Protein AF-R7G786-F1 (afdb_monomer_lite)

Foldseek 3Di:
DVVVVCVVCVQFWPDWDWDDDPPDIDIDTDTDDDPPPPPQDLDFFFFQAWFAWQDKFWPDFAAPDDHRDTDHGGDGGTHQWDQPPVRDTDGHRTDTWIKGWDKDKFKDKDFADPDPPVVVVVVRVVVSVCVVCVPADVPKDFPDKDWPDWDDDPRMTMTMIMTTITHTRGDDD

Structure (mmCIF, N/CA/C/O backbone):
data_AF-R7G786-F1
#
_entry.id   AF-R7G786-F1
#
loop_
_atom_site.group_PDB
_atom_site.id
_atom_site.type_symbol
_atom_site.label_atom_id
_atom_site.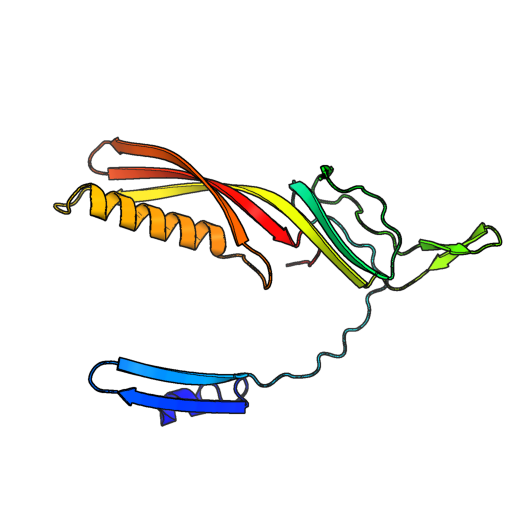label_alt_id
_atom_site.label_comp_id
_atom_site.label_asym_id
_atom_site.label_entity_id
_atom_site.label_seq_id
_atom_site.pdbx_PDB_ins_code
_atom_site.Cartn_x
_atom_site.Cartn_y
_atom_site.Cartn_z
_atom_site.occupancy
_atom_site.B_iso_or_equiv
_atom_site.auth_seq_id
_atom_site.auth_comp_id
_atom_site.auth_asym_id
_atom_site.auth_atom_id
_atom_site.pdbx_PDB_model_num
ATOM 1 N N . MET A 1 1 ? 33.113 -16.091 9.478 1.00 58.53 1 MET A N 1
ATOM 2 C CA . MET A 1 1 ? 31.815 -15.448 9.155 1.00 58.53 1 MET A CA 1
ATOM 3 C C . MET A 1 1 ? 30.811 -15.564 10.310 1.00 58.53 1 MET A C 1
ATOM 5 O O . MET A 1 1 ? 30.449 -14.534 10.864 1.00 58.53 1 MET A O 1
ATOM 9 N N . LYS A 1 2 ? 30.463 -16.783 10.762 1.00 54.78 2 LYS A N 1
ATOM 10 C CA . LYS A 1 2 ? 29.538 -17.064 11.888 1.00 54.78 2 LYS A CA 1
ATOM 11 C C . LYS A 1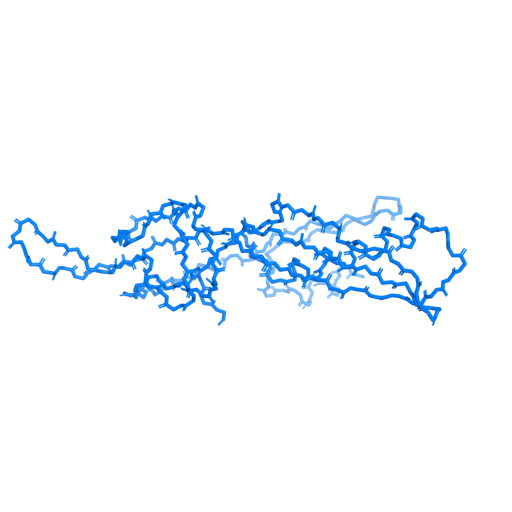 2 ? 29.835 -16.286 13.186 1.00 54.78 2 LYS A C 1
ATOM 13 O O . LYS A 1 2 ? 28.950 -15.631 13.722 1.00 54.78 2 LYS A O 1
ATOM 18 N N . ALA A 1 3 ? 31.092 -16.272 13.641 1.00 60.75 3 ALA A N 1
ATOM 19 C CA . ALA A 1 3 ? 31.486 -15.568 14.871 1.00 60.75 3 ALA A CA 1
ATOM 20 C C . ALA A 1 3 ? 31.333 -14.034 14.789 1.00 60.75 3 ALA A C 1
ATOM 22 O O . ALA A 1 3 ? 30.967 -13.396 15.772 1.00 60.75 3 ALA A O 1
ATOM 23 N N . LYS A 1 4 ? 31.558 -13.440 13.605 1.00 69.00 4 LYS A N 1
ATOM 24 C CA . LYS A 1 4 ? 31.375 -11.994 13.382 1.00 69.00 4 LYS A CA 1
ATOM 25 C C . LYS A 1 4 ? 29.894 -11.608 13.357 1.00 69.00 4 LYS A C 1
ATOM 27 O O . LYS A 1 4 ? 29.551 -10.569 13.901 1.00 69.00 4 LYS A O 1
ATOM 32 N N . LEU A 1 5 ? 29.033 -12.441 12.764 1.00 61.25 5 LEU A N 1
ATOM 33 C CA . LEU A 1 5 ? 27.576 -12.240 12.746 1.00 61.25 5 LEU A CA 1
ATOM 34 C C . LEU A 1 5 ? 26.972 -12.341 14.150 1.00 61.25 5 LEU A C 1
ATOM 36 O O . LEU A 1 5 ? 26.218 -11.458 14.543 1.00 61.25 5 LEU A O 1
ATOM 40 N N . LYS A 1 6 ? 27.373 -13.354 14.931 1.00 60.88 6 LYS A N 1
ATOM 41 C CA . LYS A 1 6 ? 26.875 -13.557 16.299 1.00 60.88 6 LYS A CA 1
ATOM 42 C C . LYS A 1 6 ? 27.208 -12.378 17.220 1.00 60.88 6 LYS A C 1
ATOM 44 O O . LYS A 1 6 ? 26.326 -11.909 17.919 1.00 60.88 6 LYS A O 1
ATOM 49 N N . LYS A 1 7 ? 28.438 -11.848 17.153 1.00 65.62 7 LYS A N 1
ATOM 50 C CA . LYS A 1 7 ? 28.868 -10.690 17.961 1.00 65.62 7 LYS A CA 1
ATOM 51 C C . LYS A 1 7 ? 28.184 -9.375 17.554 1.00 65.62 7 LYS A C 1
ATOM 53 O O . LYS A 1 7 ? 28.063 -8.469 18.363 1.00 65.62 7 LYS A O 1
ATOM 58 N N . ARG A 1 8 ? 27.752 -9.248 16.292 1.00 70.06 8 ARG A N 1
ATOM 59 C CA . ARG A 1 8 ? 27.076 -8.038 15.780 1.00 70.06 8 ARG A CA 1
ATOM 60 C C . ARG A 1 8 ? 25.578 -7.999 16.084 1.00 70.06 8 ARG A C 1
ATOM 62 O O . ARG A 1 8 ? 25.019 -6.915 16.104 1.00 70.06 8 ARG A O 1
ATOM 69 N N . LEU A 1 9 ? 24.952 -9.162 16.265 1.00 63.66 9 LEU A N 1
ATOM 70 C CA . LEU A 1 9 ? 23.500 -9.331 16.424 1.00 63.66 9 LEU A CA 1
ATOM 71 C C . LEU A 1 9 ? 23.132 -9.930 17.793 1.00 63.66 9 LEU A C 1
ATOM 73 O O . LEU A 1 9 ? 22.024 -10.417 17.993 1.00 63.66 9 LEU A O 1
ATOM 77 N N . GLU A 1 10 ? 24.073 -9.909 18.738 1.00 63.34 10 GLU A N 1
ATOM 78 C CA . GLU A 1 10 ? 23.962 -10.539 20.058 1.00 63.34 10 GLU A CA 1
ATOM 79 C C . GLU A 1 10 ? 22.775 -10.006 20.878 1.00 63.34 10 GLU A C 1
ATOM 81 O O . GLU A 1 10 ? 22.172 -10.742 21.662 1.00 63.34 10 GLU A O 1
ATOM 86 N N . ASN A 1 11 ? 22.395 -8.747 20.654 1.00 62.97 11 ASN A N 1
ATOM 87 C CA . ASN A 1 11 ? 21.286 -8.097 21.349 1.00 62.97 11 ASN A CA 1
ATOM 88 C C . ASN A 1 11 ? 19.912 -8.361 20.712 1.00 62.97 11 ASN A C 1
ATOM 90 O O . ASN A 1 11 ? 18.914 -8.292 21.422 1.00 62.97 11 ASN A O 1
ATOM 94 N N . ASP A 1 12 ? 19.859 -8.751 19.436 1.00 64.62 12 ASP A N 1
ATOM 95 C CA . ASP A 1 12 ? 18.605 -8.849 18.670 1.00 64.62 12 ASP A CA 1
ATOM 96 C C . ASP A 1 12 ? 18.181 -10.298 18.391 1.00 64.62 12 ASP A C 1
ATOM 98 O O . ASP A 1 12 ? 17.025 -10.571 18.067 1.00 64.62 12 ASP A O 1
ATOM 102 N N . ILE A 1 13 ? 19.111 -11.251 18.507 1.00 67.38 13 ILE A N 1
ATOM 103 C CA . ILE A 1 13 ? 18.906 -12.641 18.093 1.00 67.38 13 ILE A CA 1
ATOM 104 C C . ILE A 1 13 ? 19.183 -13.588 19.263 1.00 67.38 13 ILE A C 1
ATOM 106 O O . ILE A 1 13 ? 20.246 -13.554 19.883 1.00 67.38 13 ILE A O 1
ATOM 110 N N . ALA A 1 14 ? 18.208 -14.441 19.579 1.00 70.38 14 ALA A N 1
ATOM 111 C CA . ALA A 1 14 ? 18.289 -15.422 20.659 1.00 70.38 14 ALA A CA 1
ATOM 112 C C . ALA A 1 14 ? 19.081 -16.652 20.212 1.00 70.38 14 ALA A C 1
ATOM 114 O O . ALA A 1 14 ? 19.870 -17.218 20.968 1.00 70.38 14 ALA A O 1
ATOM 115 N N . TRP A 1 15 ? 18.891 -17.039 18.953 1.00 74.38 15 TRP A N 1
ATOM 116 C CA . TRP A 1 15 ? 19.500 -18.217 18.364 1.00 74.38 15 TRP A CA 1
ATOM 117 C C . TRP A 1 15 ? 19.806 -17.964 16.889 1.00 74.38 15 TRP A C 1
ATOM 119 O O . TRP A 1 15 ? 18.990 -17.388 16.176 1.00 74.38 15 TRP A O 1
ATOM 129 N N . LEU A 1 16 ? 20.998 -18.358 16.441 1.00 79.25 16 LEU A N 1
ATOM 130 C CA . LEU A 1 16 ? 21.436 -18.212 15.055 1.00 79.25 16 LEU A CA 1
ATOM 131 C C . LEU A 1 16 ? 22.244 -19.435 14.648 1.00 79.25 16 LEU A C 1
ATOM 133 O O . LEU A 1 16 ? 23.304 -19.717 15.220 1.00 79.25 16 LEU A O 1
ATOM 137 N N . GLU A 1 17 ? 21.781 -20.103 13.605 1.00 77.06 17 GLU A N 1
ATOM 138 C CA . GLU A 1 17 ? 22.483 -21.180 12.938 1.00 77.06 17 GLU A CA 1
ATOM 139 C C . GLU A 1 17 ? 22.808 -20.777 11.503 1.00 77.06 17 GLU A C 1
ATOM 141 O O . GLU A 1 17 ? 22.010 -20.173 10.793 1.00 77.06 17 GLU A O 1
ATOM 146 N N . ALA A 1 18 ? 24.041 -21.064 11.100 1.00 79.62 18 ALA A N 1
ATOM 147 C CA . ALA A 1 18 ? 24.513 -20.823 9.751 1.00 79.62 18 ALA A CA 1
ATOM 148 C C . ALA A 1 18 ? 25.389 -22.003 9.345 1.00 79.62 18 ALA A C 1
ATOM 150 O O . ALA A 1 18 ? 26.378 -22.294 10.033 1.00 79.62 18 ALA A O 1
ATOM 151 N N . TYR A 1 19 ? 25.020 -22.658 8.249 1.00 80.19 19 TYR A N 1
ATOM 152 C CA . TYR A 1 19 ? 25.770 -23.754 7.646 1.00 80.19 19 TYR A CA 1
ATOM 153 C C . TYR A 1 19 ? 25.791 -23.613 6.122 1.00 80.19 19 TYR A C 1
ATOM 155 O O . TYR A 1 19 ? 25.041 -22.831 5.532 1.00 80.19 19 TYR A O 1
ATOM 163 N N . GLN A 1 20 ? 26.721 -24.327 5.497 1.00 78.75 20 GLN A N 1
ATOM 164 C CA . GLN A 1 20 ? 26.935 -24.302 4.058 1.00 78.75 20 GLN A CA 1
ATOM 165 C C . GLN A 1 20 ? 26.582 -25.671 3.478 1.00 78.75 20 GLN A C 1
ATOM 167 O O . GLN A 1 20 ? 27.174 -26.675 3.863 1.00 78.75 20 GLN A O 1
ATOM 172 N N . GLU A 1 21 ? 25.641 -25.695 2.542 1.00 80.62 21 GLU A N 1
ATOM 173 C CA . GLU A 1 21 ? 25.320 -26.852 1.706 1.00 80.62 21 GLU A CA 1
ATOM 174 C C . GLU A 1 21 ? 25.848 -26.585 0.294 1.00 80.62 21 GLU A C 1
ATOM 176 O O . GLU A 1 21 ? 25.237 -25.859 -0.493 1.00 80.62 21 GLU A O 1
ATOM 181 N N . GLY A 1 22 ? 27.026 -27.129 -0.024 1.00 81.94 22 GLY A N 1
ATOM 182 C CA . GLY A 1 22 ? 27.681 -26.898 -1.315 1.00 81.94 22 GLY A CA 1
ATOM 183 C C . GLY A 1 22 ? 28.006 -25.416 -1.538 1.00 81.94 22 GLY A C 1
ATOM 184 O O . GLY A 1 22 ? 28.823 -24.842 -0.820 1.00 81.94 22 GLY A O 1
ATOM 185 N N . SER A 1 23 ? 27.370 -24.785 -2.529 1.00 79.19 23 SER A N 1
ATOM 186 C CA . SER A 1 23 ? 27.478 -23.342 -2.812 1.00 79.19 23 SER A CA 1
ATOM 187 C C . SER A 1 23 ? 26.406 -22.485 -2.119 1.00 79.19 23 SER A C 1
ATOM 189 O O . SER A 1 23 ? 26.437 -21.259 -2.236 1.00 79.19 23 SER A O 1
ATOM 191 N N . ARG A 1 24 ? 25.465 -23.095 -1.385 1.00 63.47 24 ARG A N 1
ATOM 192 C CA . ARG A 1 24 ? 24.377 -22.406 -0.680 1.00 63.47 24 ARG A CA 1
ATOM 193 C C . ARG A 1 24 ? 24.743 -22.161 0.782 1.00 63.47 24 ARG A C 1
ATOM 195 O O . ARG A 1 24 ? 25.098 -23.091 1.499 1.00 63.47 24 ARG A O 1
ATOM 202 N N . TYR A 1 25 ? 24.568 -20.928 1.250 1.00 79.81 25 TYR A N 1
ATOM 203 C CA . TYR A 1 25 ? 24.554 -20.620 2.681 1.00 79.81 25 TYR A CA 1
ATOM 204 C C . TYR A 1 25 ? 23.116 -20.598 3.192 1.00 79.81 25 TYR A C 1
ATOM 206 O O . TYR A 1 25 ? 22.286 -19.855 2.669 1.00 79.81 25 TYR A O 1
ATOM 214 N N . VAL A 1 26 ? 22.835 -21.397 4.219 1.00 72.81 26 VAL A N 1
ATOM 215 C CA . VAL A 1 26 ? 21.546 -21.412 4.916 1.00 72.81 26 VAL A CA 1
ATOM 216 C C . VAL A 1 26 ? 21.736 -20.742 6.268 1.00 72.81 26 VAL A C 1
ATOM 218 O O . VAL A 1 26 ? 22.625 -21.124 7.030 1.00 72.81 26 VAL A O 1
ATOM 221 N N . ILE A 1 27 ? 20.928 -19.717 6.543 1.00 81.06 27 ILE A N 1
ATOM 222 C CA . ILE A 1 27 ? 20.934 -18.986 7.811 1.00 81.06 27 ILE A CA 1
ATOM 223 C C . ILE A 1 27 ? 19.533 -19.072 8.406 1.00 81.06 27 ILE A C 1
ATOM 225 O O . ILE A 1 27 ? 18.569 -18.606 7.801 1.00 81.06 27 ILE A O 1
ATOM 229 N N . THR A 1 28 ? 19.436 -19.645 9.598 1.00 79.38 28 THR A N 1
ATOM 230 C CA . THR A 1 28 ? 18.201 -19.750 10.377 1.00 79.38 28 THR A CA 1
ATOM 231 C C . THR A 1 28 ? 18.412 -18.993 11.679 1.00 79.38 28 THR A C 1
ATOM 233 O O . THR A 1 28 ? 19.450 -19.144 12.323 1.00 79.38 28 THR A O 1
ATOM 236 N N . TYR A 1 29 ? 17.468 -18.142 12.068 1.00 77.25 29 TYR A N 1
ATOM 237 C CA . TYR A 1 29 ? 17.587 -17.375 13.303 1.00 77.25 29 TYR A CA 1
ATOM 238 C C . TYR A 1 29 ? 16.239 -17.195 13.995 1.00 77.25 29 TYR A C 1
ATOM 240 O O . TYR A 1 29 ? 15.200 -17.144 13.342 1.00 77.25 29 TYR A O 1
ATOM 248 N N . THR A 1 30 ? 16.293 -17.055 15.317 1.00 75.19 30 THR A N 1
ATOM 249 C CA . THR A 1 30 ? 15.150 -16.723 16.171 1.00 75.19 30 THR A CA 1
ATOM 250 C C . THR A 1 30 ? 15.412 -15.362 16.813 1.00 75.19 30 THR A C 1
ATOM 252 O O . THR A 1 30 ? 16.402 -15.231 17.546 1.00 75.19 30 THR A O 1
ATOM 255 N N . PRO A 1 31 ? 14.592 -14.333 16.547 1.00 73.00 31 PRO A N 1
ATOM 256 C CA . PRO A 1 31 ? 14.752 -13.023 17.174 1.00 73.00 31 PRO A CA 1
ATOM 257 C C . PRO A 1 31 ? 14.487 -13.096 18.687 1.00 73.00 31 PRO A C 1
ATOM 259 O O . PRO A 1 31 ? 13.724 -13.942 19.152 1.00 73.00 31 PRO A O 1
ATOM 262 N N . LYS A 1 32 ? 15.115 -12.213 19.473 1.00 72.12 32 LYS A N 1
ATOM 263 C CA . LYS A 1 32 ? 14.730 -12.001 20.877 1.00 72.12 32 LYS A CA 1
ATOM 264 C C . LYS A 1 32 ? 13.445 -11.179 20.902 1.00 72.12 32 LYS A C 1
ATOM 266 O O . LYS A 1 32 ? 13.461 -9.994 20.576 1.00 72.12 32 LYS A O 1
ATOM 271 N N . GLU A 1 33 ? 12.336 -11.789 21.300 1.00 56.09 33 GLU A N 1
ATOM 272 C CA . GLU A 1 33 ? 11.115 -11.045 21.598 1.00 56.09 33 GLU A CA 1
ATOM 273 C C . GLU A 1 33 ? 11.233 -10.433 22.993 1.00 56.09 33 GLU A C 1
ATOM 275 O O . GLU A 1 33 ? 11.090 -11.101 24.014 1.00 56.09 33 GLU A O 1
ATOM 280 N N . PHE A 1 34 ? 11.517 -9.135 23.047 1.00 54.16 34 PHE A N 1
ATOM 281 C CA . PHE A 1 34 ? 11.242 -8.364 24.249 1.00 54.16 34 PHE A CA 1
ATOM 282 C C . PHE A 1 34 ? 9.739 -8.114 24.278 1.00 54.16 34 PHE A C 1
ATOM 284 O O . PHE A 1 34 ? 9.208 -7.473 23.368 1.00 54.16 34 PHE A O 1
ATOM 291 N N . ALA A 1 35 ? 9.059 -8.611 25.313 1.00 40.81 35 ALA A N 1
ATOM 292 C CA . ALA A 1 35 ? 7.685 -8.230 25.592 1.00 40.81 35 ALA A CA 1
ATOM 293 C C . ALA A 1 35 ? 7.652 -6.709 25.783 1.00 40.81 35 ALA A C 1
ATOM 295 O O . ALA A 1 35 ? 8.008 -6.182 26.838 1.00 40.81 35 ALA A O 1
ATOM 296 N N . LYS A 1 36 ? 7.286 -5.978 24.728 1.00 45.94 36 LYS A N 1
ATOM 297 C CA . LYS A 1 36 ? 6.969 -4.564 24.855 1.00 45.94 36 LYS A CA 1
ATOM 298 C C . LYS A 1 36 ? 5.684 -4.522 25.660 1.00 45.94 36 LYS A C 1
ATOM 300 O O . LYS A 1 36 ? 4.634 -4.895 25.146 1.00 45.94 36 LYS A O 1
ATOM 305 N N . LEU A 1 37 ? 5.777 -4.087 26.914 1.00 41.22 37 LEU A N 1
ATOM 306 C CA . LEU A 1 37 ? 4.620 -3.583 27.639 1.00 41.22 37 LEU A CA 1
ATOM 307 C C . LEU A 1 37 ? 4.063 -2.445 26.779 1.00 41.22 37 LEU A C 1
ATOM 309 O O . LEU A 1 37 ? 4.630 -1.352 26.741 1.00 41.22 37 LEU A O 1
ATOM 313 N N . GLN A 1 38 ? 3.032 -2.737 25.985 1.00 43.78 38 GLN A N 1
ATOM 314 C CA . GLN A 1 38 ? 2.303 -1.698 25.281 1.00 43.78 38 GLN A CA 1
ATOM 315 C C . GLN A 1 38 ? 1.629 -0.871 26.363 1.00 43.78 38 GLN A C 1
ATOM 317 O O . GLN A 1 38 ? 0.707 -1.325 27.033 1.00 43.78 38 GLN A O 1
ATOM 322 N N . VAL A 1 39 ? 2.130 0.344 26.564 1.00 42.47 39 VAL A N 1
ATOM 323 C CA . VAL A 1 39 ? 1.340 1.382 27.212 1.00 42.47 39 VAL A CA 1
ATOM 324 C C . VAL A 1 39 ? 0.167 1.604 26.267 1.00 42.47 39 VAL A C 1
ATOM 326 O O . VAL A 1 39 ? 0.355 2.182 25.195 1.00 42.47 39 VAL A O 1
ATOM 329 N N . LEU A 1 40 ? -0.995 1.046 26.614 1.00 47.22 40 LEU A N 1
ATOM 330 C CA . LEU A 1 40 ? -2.246 1.273 25.902 1.00 47.22 40 LEU A CA 1
ATOM 331 C C . LEU A 1 40 ? -2.460 2.785 25.890 1.00 47.22 40 LEU A C 1
ATOM 333 O O . LEU A 1 40 ? -2.719 3.410 26.918 1.00 47.22 40 LEU A O 1
ATOM 337 N N . LYS A 1 41 ? -2.220 3.404 24.736 1.00 53.31 41 LYS A N 1
ATOM 338 C CA . LYS A 1 41 ? -2.590 4.794 24.538 1.00 53.31 41 LYS A CA 1
ATOM 339 C C . LYS A 1 41 ? -4.094 4.794 24.334 1.00 53.31 41 LYS A C 1
ATOM 341 O O . LYS A 1 41 ? -4.583 4.147 23.414 1.00 53.31 41 LYS A O 1
ATOM 346 N N . GLN A 1 42 ? -4.798 5.541 25.174 1.00 58.47 42 GLN A N 1
ATOM 347 C CA . GLN A 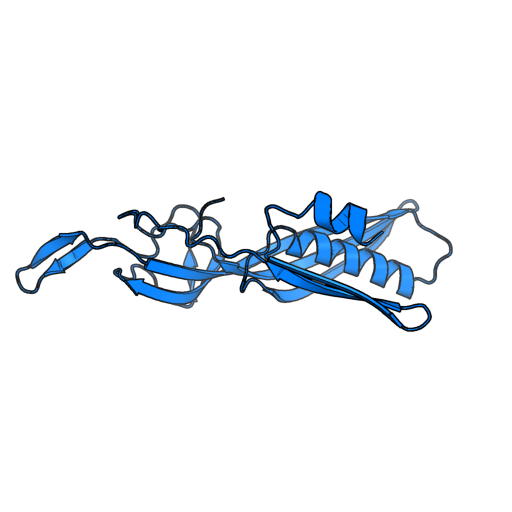1 42 ? -6.238 5.806 25.090 1.00 58.47 42 GLN A CA 1
ATOM 348 C C . GLN A 1 42 ? -6.622 6.617 23.836 1.00 58.47 42 GLN A C 1
ATOM 350 O O . GLN A 1 42 ? -7.598 7.361 23.858 1.00 58.47 42 GLN A O 1
ATOM 355 N N . ASP A 1 43 ? -5.849 6.541 22.756 1.00 72.94 43 ASP A N 1
ATOM 356 C CA . ASP A 1 43 ? -5.979 7.414 21.602 1.00 72.94 43 ASP A CA 1
ATOM 357 C C . ASP A 1 43 ? -6.826 6.738 20.522 1.00 72.94 43 ASP A C 1
ATOM 359 O O . ASP A 1 43 ? -6.696 5.547 20.242 1.00 72.94 43 ASP A O 1
ATOM 363 N N . ALA A 1 44 ? -7.703 7.521 19.901 1.00 82.56 44 ALA A N 1
ATOM 364 C CA . ALA A 1 44 ? -8.472 7.093 18.741 1.00 82.56 44 ALA A CA 1
ATOM 365 C C . ALA A 1 44 ? -7.545 6.666 17.586 1.00 82.56 44 ALA A C 1
ATOM 367 O O . ALA A 1 44 ? -6.464 7.232 17.397 1.00 82.56 44 ALA A O 1
ATOM 368 N N . LEU A 1 45 ? -7.990 5.718 16.755 1.00 87.38 45 LEU A N 1
ATOM 369 C CA . LEU A 1 45 ? -7.255 5.369 15.538 1.00 87.38 45 LEU A CA 1
ATOM 370 C C . LEU A 1 45 ? -7.538 6.406 14.456 1.00 87.38 45 LEU A C 1
ATOM 372 O O . LEU A 1 45 ? -8.685 6.603 14.046 1.00 87.38 45 LEU A O 1
ATOM 376 N N . ILE A 1 46 ? -6.471 7.042 13.982 1.00 90.06 46 ILE A N 1
ATOM 377 C CA . ILE A 1 46 ? -6.508 8.101 12.973 1.00 90.06 46 ILE A CA 1
ATOM 378 C C . ILE A 1 46 ? -5.831 7.601 11.696 1.00 90.06 46 ILE A C 1
ATOM 380 O O . ILE A 1 46 ? -4.750 7.008 11.756 1.00 90.06 46 ILE A O 1
ATOM 384 N N . ALA A 1 47 ? -6.444 7.885 10.548 1.00 92.00 47 ALA A N 1
ATOM 385 C CA . ALA A 1 47 ? -5.892 7.593 9.233 1.00 92.00 47 ALA A CA 1
ATOM 386 C C . ALA A 1 47 ? -4.574 8.352 9.002 1.00 92.00 47 ALA A C 1
ATOM 388 O O . ALA A 1 47 ? -4.513 9.577 9.082 1.00 92.00 47 ALA A O 1
ATOM 389 N N . GLN A 1 48 ? -3.506 7.629 8.687 1.00 92.19 48 GLN A N 1
ATOM 390 C CA . GLN A 1 48 ? -2.178 8.178 8.408 1.00 92.19 48 GLN A CA 1
ATOM 391 C C . GLN A 1 48 ? -1.976 8.505 6.924 1.00 92.19 48 GLN A C 1
ATOM 393 O O . GLN A 1 48 ? -1.078 9.280 6.584 1.00 92.19 48 GLN A O 1
ATOM 398 N N . GLU A 1 49 ? -2.797 7.924 6.049 1.00 92.44 49 GLU A N 1
ATOM 399 C CA . GLU A 1 49 ? -2.745 8.041 4.591 1.00 92.44 49 GLU A CA 1
ATOM 400 C C . GLU A 1 49 ? -4.173 7.998 4.027 1.00 92.44 49 GLU A C 1
ATOM 402 O O . GLU A 1 49 ? -5.080 7.465 4.670 1.00 92.44 49 GLU A O 1
ATOM 407 N N . ASP A 1 50 ? -4.355 8.560 2.834 1.00 94.75 50 ASP A N 1
ATOM 408 C CA . ASP A 1 50 ? -5.616 8.490 2.096 1.00 94.75 50 ASP A CA 1
ATOM 409 C C . ASP A 1 50 ? -5.818 7.077 1.537 1.00 94.75 50 ASP A C 1
ATOM 411 O O . ASP A 1 50 ? -4.868 6.447 1.061 1.00 94.75 50 ASP A O 1
ATOM 415 N N . GLY A 1 51 ? -7.055 6.583 1.532 1.00 95.31 51 GLY A N 1
ATOM 416 C CA . GLY A 1 51 ? -7.345 5.264 0.977 1.00 95.31 51 GLY A CA 1
ATOM 417 C C . GLY A 1 51 ? -8.791 4.824 1.135 1.00 95.31 51 GLY A C 1
ATOM 418 O O . GLY A 1 51 ? -9.614 5.510 1.733 1.00 95.31 51 GLY A O 1
ATOM 419 N N . VAL A 1 52 ? -9.101 3.643 0.602 1.00 96.75 52 VAL A N 1
ATOM 420 C CA . VAL A 1 52 ? -10.407 2.994 0.789 1.00 96.75 52 VAL A CA 1
ATOM 421 C C . VAL A 1 52 ? -10.279 1.889 1.816 1.00 96.75 52 VAL A C 1
ATOM 423 O O . VAL A 1 52 ? -9.477 0.973 1.639 1.00 96.75 52 VAL A O 1
ATOM 426 N N . ILE A 1 53 ? -11.080 1.945 2.877 1.00 95.69 53 ILE A N 1
ATOM 427 C CA . ILE A 1 53 ? -11.007 0.965 3.961 1.00 95.69 53 ILE A CA 1
ATOM 428 C C . ILE A 1 53 ? -11.342 -0.428 3.428 1.00 95.69 53 ILE A C 1
ATOM 430 O O . ILE A 1 53 ? -12.431 -0.665 2.910 1.00 95.69 53 ILE A O 1
ATOM 434 N N . ALA A 1 54 ? -10.416 -1.362 3.609 1.00 94.25 54 ALA A N 1
ATOM 435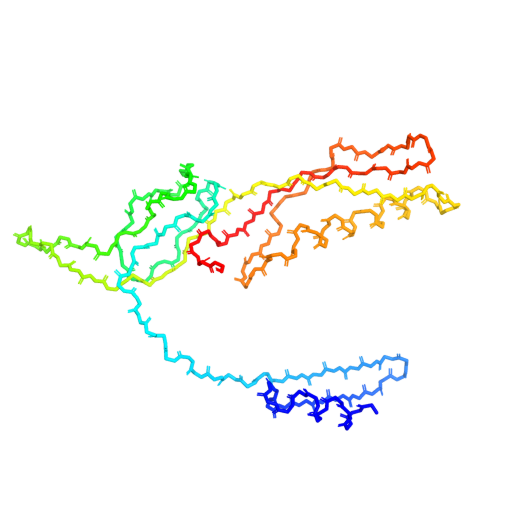 C CA . ALA A 1 54 ? -10.565 -2.750 3.201 1.00 94.25 54 ALA A CA 1
ATOM 436 C C . ALA A 1 54 ? -11.051 -3.621 4.364 1.00 94.25 54 ALA A C 1
ATOM 438 O O . ALA A 1 54 ? -11.933 -4.458 4.187 1.00 94.25 54 ALA A O 1
ATOM 439 N N . GLN A 1 55 ? -10.489 -3.425 5.562 1.00 92.69 55 GLN A N 1
ATOM 440 C CA . GLN A 1 55 ? -10.785 -4.270 6.716 1.00 92.69 55 GLN A CA 1
ATOM 441 C C . GLN A 1 55 ? -10.482 -3.565 8.043 1.00 92.69 55 GLN A C 1
ATOM 443 O O . GLN A 1 55 ? -9.522 -2.806 8.160 1.00 92.69 55 GLN A O 1
ATOM 448 N N . PHE A 1 56 ? -11.284 -3.878 9.063 1.00 89.88 56 PHE A N 1
ATOM 449 C CA . PHE A 1 56 ? -11.031 -3.510 10.455 1.00 89.88 56 PHE A CA 1
ATOM 450 C C . PHE A 1 56 ? -10.622 -4.749 11.252 1.00 89.88 56 PHE A C 1
ATOM 452 O O . PHE A 1 56 ? -11.423 -5.673 11.390 1.00 89.88 56 PHE A O 1
ATOM 459 N N . GLU A 1 57 ? -9.429 -4.733 11.833 1.00 88.19 57 GLU A N 1
ATOM 460 C CA . GLU A 1 57 ? -8.977 -5.691 12.843 1.00 88.19 57 GLU A CA 1
ATOM 461 C C . GLU A 1 57 ? -8.942 -4.974 14.193 1.00 88.19 57 GLU A C 1
ATOM 463 O O . GLU A 1 57 ? -7.895 -4.537 14.656 1.00 88.19 57 GLU A O 1
ATOM 468 N N . VAL A 1 58 ? -10.122 -4.762 14.781 1.00 84.38 58 VAL A N 1
ATOM 469 C CA . VAL A 1 58 ? -10.294 -3.985 16.017 1.00 84.38 58 VAL A CA 1
ATOM 470 C C . VAL A 1 58 ? -10.793 -4.906 17.121 1.00 84.38 58 VAL A C 1
ATOM 472 O O . VAL A 1 58 ? -11.850 -5.517 16.964 1.00 84.38 58 VAL A O 1
ATOM 475 N N . SER A 1 59 ? -10.037 -4.975 18.215 1.00 83.50 59 SER A N 1
ATOM 476 C CA . SER A 1 59 ? -10.390 -5.697 19.442 1.00 83.50 59 SER A CA 1
ATOM 477 C C . SER A 1 59 ? -11.202 -4.810 20.386 1.00 83.50 59 SER A C 1
ATOM 479 O O . SER A 1 59 ? -12.220 -5.247 20.915 1.00 83.50 59 SER A O 1
ATOM 481 N N . HIS A 1 60 ? -10.787 -3.549 20.549 1.00 75.81 60 HIS A N 1
ATOM 482 C CA . HIS A 1 60 ? -11.417 -2.577 21.447 1.00 75.81 60 HIS A CA 1
ATOM 483 C C . HIS A 1 60 ? -11.573 -1.216 20.749 1.00 75.81 60 HIS A C 1
ATOM 485 O O . HIS A 1 60 ? -10.656 -0.778 20.056 1.00 75.81 60 HIS A O 1
ATOM 491 N N . GLY A 1 61 ? -12.725 -0.555 20.920 1.00 79.00 61 GLY A N 1
ATOM 492 C CA . GLY A 1 61 ? -13.047 0.755 20.329 1.00 79.00 61 GLY A CA 1
ATOM 493 C C . GLY A 1 61 ? -14.302 0.760 19.443 1.00 79.00 61 GLY A C 1
ATOM 494 O O . GLY A 1 61 ? -14.795 -0.287 19.021 1.00 79.00 61 GLY A O 1
ATOM 495 N N . SER A 1 62 ? -14.834 1.952 19.158 1.00 82.38 62 SER A N 1
ATOM 496 C CA . SER A 1 62 ? -16.056 2.131 18.356 1.00 82.38 62 SER A CA 1
ATOM 497 C C . SER A 1 62 ? -15.732 2.521 16.914 1.00 82.38 62 SER A C 1
ATOM 499 O O . SER A 1 62 ? -15.053 3.516 16.677 1.00 82.38 62 SER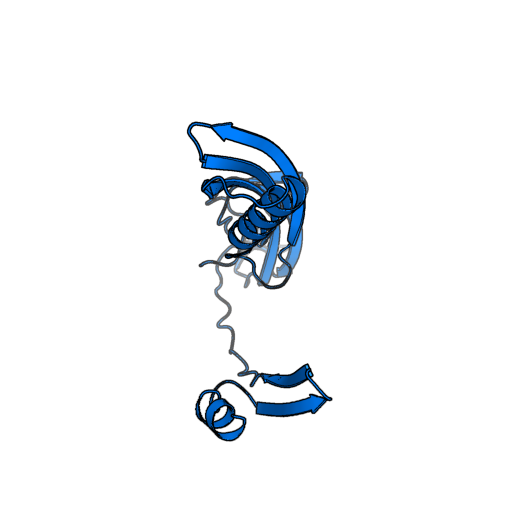 A O 1
ATOM 501 N N . LYS A 1 63 ? -16.209 1.761 15.920 1.00 86.56 63 LYS A N 1
ATOM 502 C CA . LYS A 1 63 ? -15.941 2.043 14.496 1.00 86.56 63 LYS A CA 1
ATOM 503 C C . LYS A 1 63 ? -16.733 3.272 14.032 1.00 86.56 63 LYS A C 1
ATOM 505 O O . LYS A 1 63 ? -17.960 3.239 14.012 1.00 86.56 63 LYS A O 1
ATOM 510 N N . CYS A 1 64 ? -16.040 4.325 13.598 1.00 85.94 64 CYS A N 1
ATOM 511 C CA . CYS A 1 64 ? -16.660 5.549 13.064 1.00 85.94 64 CYS A CA 1
ATOM 512 C C . CYS A 1 64 ? -16.903 5.497 11.549 1.00 85.94 64 CYS A C 1
ATOM 514 O O . CYS A 1 64 ? -17.678 6.289 11.012 1.00 85.94 64 CYS A O 1
ATOM 516 N N . ARG A 1 65 ? -16.199 4.598 10.856 1.00 91.44 65 ARG A N 1
ATOM 517 C CA . ARG A 1 65 ? -16.202 4.450 9.396 1.00 91.44 65 ARG A CA 1
ATOM 518 C C . ARG A 1 65 ? -16.565 3.026 8.993 1.00 91.44 65 ARG A C 1
ATOM 520 O O . ARG A 1 65 ? -16.530 2.104 9.812 1.00 91.44 65 ARG A O 1
ATOM 527 N N . ARG A 1 66 ? -16.924 2.842 7.725 1.00 91.44 66 ARG A N 1
ATOM 528 C CA . ARG A 1 66 ? -17.345 1.555 7.159 1.00 91.44 66 ARG A CA 1
ATOM 529 C C . ARG A 1 66 ? -16.324 1.009 6.167 1.00 91.44 66 ARG A C 1
ATOM 531 O O . ARG A 1 66 ? -15.509 1.730 5.605 1.00 91.44 66 ARG A O 1
ATOM 538 N N . VAL A 1 67 ? -16.367 -0.304 5.961 1.00 93.12 67 VAL A N 1
ATOM 539 C CA . VAL A 1 67 ? -15.600 -0.952 4.888 1.00 93.12 67 VAL A CA 1
ATOM 540 C C . VAL A 1 67 ? -16.098 -0.427 3.537 1.00 93.12 67 VAL A C 1
ATOM 542 O O . VAL A 1 67 ? -17.294 -0.188 3.378 1.00 93.12 67 VAL A O 1
ATOM 545 N N . ASN A 1 68 ? -15.184 -0.265 2.580 1.00 93.88 68 ASN A N 1
ATOM 546 C CA . ASN A 1 68 ? -15.379 0.368 1.271 1.00 93.88 68 ASN A CA 1
ATOM 547 C C . ASN A 1 68 ? -15.666 1.878 1.312 1.00 93.88 68 ASN A C 1
ATOM 549 O O . ASN A 1 68 ? -16.043 2.458 0.295 1.00 93.88 68 ASN A O 1
ATOM 553 N N . GLU A 1 69 ? -15.473 2.527 2.458 1.00 94.38 69 GLU A N 1
ATOM 554 C CA . GLU A 1 69 ? -15.526 3.982 2.568 1.00 94.38 69 GLU A CA 1
ATOM 555 C C . GLU A 1 69 ? -14.150 4.581 2.248 1.00 94.38 69 GLU A C 1
ATOM 557 O O . GLU A 1 69 ? -13.115 4.047 2.663 1.00 94.38 69 GLU A O 1
ATOM 562 N N . PHE A 1 70 ? -14.142 5.674 1.483 1.00 95.69 70 PHE A N 1
ATOM 563 C CA . PHE A 1 70 ? -12.937 6.457 1.228 1.00 95.69 70 PHE A CA 1
ATOM 564 C C . PHE A 1 70 ? -12.666 7.366 2.427 1.00 95.69 70 PHE A C 1
ATOM 566 O O . PHE A 1 70 ? -13.583 8.026 2.913 1.00 95.69 70 PHE A O 1
ATOM 573 N N . VAL A 1 71 ? -11.419 7.408 2.885 1.00 94.81 71 VAL A N 1
ATOM 574 C CA . VAL A 1 71 ? -10.986 8.228 4.018 1.00 94.81 71 VAL A CA 1
ATOM 575 C C . VAL A 1 71 ? -9.762 9.048 3.653 1.00 94.81 71 VAL A C 1
ATOM 577 O O . VAL A 1 71 ? -8.871 8.578 2.941 1.00 94.81 71 VAL A O 1
ATOM 580 N N . HIS A 1 72 ? -9.715 10.270 4.176 1.00 94.62 72 HIS A N 1
ATOM 581 C CA . HIS A 1 72 ? -8.543 11.127 4.089 1.00 94.62 72 HIS A CA 1
ATOM 582 C C . HIS A 1 72 ? -7.627 10.957 5.301 1.00 94.62 72 HIS A C 1
ATOM 584 O O . HIS A 1 72 ? -8.053 10.636 6.415 1.00 94.62 72 HIS A O 1
ATOM 590 N N . LYS A 1 73 ? -6.346 11.246 5.100 1.00 92.81 73 LYS A N 1
ATOM 591 C CA . LYS A 1 73 ? -5.359 11.372 6.160 1.00 92.81 73 LYS A CA 1
ATOM 592 C C . LYS A 1 73 ? -5.831 12.382 7.207 1.00 92.81 73 LYS A C 1
ATOM 594 O O . LYS A 1 73 ? -6.181 13.516 6.894 1.00 92.81 73 LYS A O 1
ATOM 599 N N . GLY A 1 74 ? -5.766 11.976 8.469 1.00 89.38 74 GLY A N 1
ATOM 600 C CA . GLY A 1 74 ? -6.218 12.750 9.622 1.00 89.38 74 GLY A CA 1
ATOM 601 C C . GLY A 1 74 ? -7.647 12.435 10.057 1.00 89.38 74 GLY A C 1
ATOM 602 O O . GLY A 1 74 ? -8.050 12.870 11.134 1.00 89.38 74 GLY A O 1
ATOM 603 N N . GLU A 1 75 ? -8.410 11.656 9.287 1.00 89.62 75 GLU A N 1
ATOM 604 C CA . GLU A 1 75 ? -9.747 11.251 9.708 1.00 89.62 75 GLU A CA 1
ATOM 605 C C . GLU A 1 75 ? -9.729 10.203 10.820 1.00 89.62 75 GLU A C 1
ATOM 607 O O . GLU A 1 75 ? -8.887 9.302 10.862 1.00 89.62 75 GLU A O 1
ATOM 612 N N . LYS A 1 76 ? -10.714 10.301 11.716 1.00 89.62 76 LYS A N 1
ATOM 613 C CA . LYS A 1 76 ? -10.922 9.332 12.788 1.00 89.62 76 LYS A CA 1
ATOM 614 C C . LYS A 1 76 ? -11.608 8.078 12.238 1.00 89.62 76 LYS A C 1
ATOM 616 O O . LYS A 1 76 ? -12.702 8.155 11.682 1.00 89.62 76 LYS A O 1
ATOM 621 N N . LEU A 1 77 ? -10.978 6.923 12.430 1.00 89.44 77 LEU A N 1
ATOM 622 C CA . LEU A 1 77 ? -11.478 5.621 11.978 1.00 89.44 77 LEU A CA 1
ATOM 623 C C . LEU A 1 77 ? -12.161 4.850 13.108 1.00 89.44 77 LEU A C 1
ATOM 625 O O . LEU A 1 77 ? -13.202 4.224 12.891 1.00 89.44 77 LEU A O 1
ATOM 629 N N . VAL A 1 78 ? -11.579 4.904 14.307 1.00 86.94 78 VAL A N 1
ATOM 630 C CA . VAL A 1 78 ? -12.093 4.240 15.509 1.00 86.94 78 VAL A CA 1
ATOM 631 C C . VAL A 1 78 ? -12.002 5.202 16.684 1.00 86.94 78 VAL A C 1
ATOM 633 O O . VAL A 1 78 ? -10.926 5.737 16.945 1.00 86.94 78 VAL A O 1
ATOM 636 N N . ASP A 1 79 ? -13.118 5.426 17.375 1.00 82.62 79 ASP A N 1
ATOM 637 C CA . ASP A 1 79 ? -13.183 6.270 18.565 1.00 82.62 79 ASP A CA 1
ATOM 638 C C . ASP A 1 79 ? -12.878 5.499 19.848 1.00 82.62 79 ASP A C 1
ATOM 640 O O . ASP A 1 79 ? -13.140 4.296 19.957 1.00 82.62 79 ASP A O 1
ATOM 644 N N . ASN A 1 80 ? -12.390 6.241 20.838 1.00 77.81 80 ASN A N 1
ATOM 645 C CA . ASN A 1 80 ? -12.129 5.771 22.197 1.00 77.81 80 ASN A CA 1
ATOM 646 C C . ASN A 1 80 ? -13.317 6.007 23.147 1.00 77.81 80 ASN A C 1
ATOM 648 O O . ASN A 1 80 ? -13.210 5.723 24.337 1.00 77.81 80 ASN A O 1
ATOM 652 N N . VAL A 1 81 ? -14.437 6.537 22.646 1.00 72.81 81 VAL A N 1
ATOM 653 C CA . VAL A 1 81 ? -15.646 6.806 23.432 1.00 72.81 81 VAL A CA 1
ATOM 654 C C . VAL A 1 81 ? -16.707 5.749 23.137 1.00 72.81 81 VAL A C 1
ATOM 656 O O . VAL A 1 81 ? -17.141 5.582 21.996 1.00 72.81 81 VAL A O 1
ATOM 659 N N . LEU A 1 82 ? -17.144 5.051 24.184 1.00 67.31 82 LEU A N 1
ATOM 660 C CA . LEU A 1 82 ? -18.324 4.193 24.169 1.00 67.31 82 LEU A CA 1
ATOM 661 C C . LEU A 1 82 ? -19.456 4.874 24.940 1.00 67.31 82 LEU A C 1
ATOM 663 O O . LEU A 1 82 ? -19.234 5.488 25.981 1.00 67.31 82 LEU A O 1
ATOM 667 N N . LEU A 1 83 ? -20.680 4.748 24.433 1.00 64.88 83 LEU A N 1
ATOM 668 C CA . LEU A 1 83 ? -21.878 5.142 25.168 1.00 64.88 83 LEU A CA 1
ATOM 669 C C . LEU A 1 83 ? -22.282 3.980 26.077 1.00 64.88 83 LEU A C 1
ATOM 671 O O . LEU A 1 83 ? -22.587 2.892 25.588 1.00 64.88 83 LEU A O 1
ATOM 675 N N . ASP A 1 84 ? -22.290 4.202 27.390 1.00 64.12 84 ASP A N 1
ATOM 676 C CA . ASP A 1 84 ? -22.905 3.261 28.325 1.00 64.12 84 ASP A CA 1
ATOM 677 C C . ASP A 1 84 ? -24.420 3.178 28.051 1.00 64.12 84 ASP A C 1
ATOM 679 O O . ASP A 1 84 ? -25.042 4.098 27.521 1.00 64.12 84 ASP A O 1
ATOM 683 N N . SER A 1 85 ? -25.042 2.092 28.490 1.00 65.56 85 SER A N 1
ATOM 684 C CA . SER A 1 85 ? -26.488 1.862 28.556 1.00 65.56 85 SER A CA 1
ATOM 685 C C . SER A 1 85 ? -27.293 2.992 29.229 1.00 65.56 85 SER A C 1
ATOM 687 O O . SER A 1 85 ? -28.508 3.074 29.052 1.00 65.56 85 SER A O 1
ATOM 689 N N . LYS A 1 86 ? -26.625 3.898 29.955 1.00 69.00 86 LYS A N 1
ATOM 690 C CA . LYS A 1 86 ? -27.185 5.121 30.559 1.00 69.00 86 LYS A CA 1
ATOM 691 C C . LYS A 1 86 ? -26.904 6.412 29.772 1.00 69.00 86 LYS A C 1
ATOM 693 O O . LYS A 1 86 ? -27.197 7.493 30.275 1.00 69.00 86 LYS A O 1
ATOM 698 N N . GLY A 1 87 ? -26.315 6.321 28.580 1.00 63.97 87 GLY A N 1
ATOM 699 C CA . GLY A 1 87 ? -25.948 7.464 27.737 1.00 63.97 87 GLY A CA 1
ATOM 700 C C . GLY A 1 87 ? -24.731 8.258 28.224 1.00 63.97 87 GLY A C 1
ATOM 701 O O . GLY A 1 87 ? -24.525 9.379 27.770 1.00 63.97 87 GLY A O 1
ATOM 702 N N . GLN A 1 88 ? -23.941 7.716 29.156 1.00 66.38 88 GLN A N 1
ATOM 703 C CA . GLN A 1 88 ? -22.720 8.359 29.648 1.00 66.38 88 GLN A CA 1
ATOM 704 C C . GLN A 1 88 ? -21.517 7.927 28.805 1.00 66.38 88 GLN A C 1
ATOM 706 O O . GLN A 1 88 ? -21.383 6.751 28.470 1.00 66.38 88 GLN A O 1
ATOM 711 N N . GLU A 1 89 ? -20.652 8.881 28.466 1.00 69.19 89 GLU A N 1
ATOM 712 C CA . GLU A 1 89 ? -19.423 8.636 27.711 1.00 69.19 89 GLU A CA 1
ATOM 713 C C . GLU A 1 89 ? -18.382 7.939 28.596 1.00 69.19 89 GLU A C 1
ATOM 715 O O . GLU A 1 89 ? -17.824 8.534 29.520 1.00 69.19 89 GLU A O 1
ATOM 720 N N . ALA A 1 90 ? -18.102 6.671 28.305 1.00 65.06 90 ALA A N 1
ATOM 721 C CA . ALA A 1 90 ? -17.004 5.926 28.899 1.00 65.06 90 ALA A CA 1
ATOM 722 C C . ALA A 1 90 ? -15.811 5.935 27.936 1.00 65.06 90 ALA A C 1
ATOM 724 O O . ALA A 1 90 ? -15.925 5.512 26.784 1.00 65.06 90 ALA A O 1
ATOM 725 N N . LYS A 1 91 ? -14.650 6.408 28.405 1.00 66.50 91 LYS A N 1
ATOM 726 C CA . LYS A 1 91 ? -13.396 6.294 27.650 1.00 66.50 91 LYS A CA 1
ATOM 727 C C . LYS A 1 91 ? -12.855 4.874 27.772 1.00 66.50 91 LYS A C 1
ATOM 729 O O . LYS A 1 91 ? -12.785 4.331 28.871 1.00 66.50 91 LYS A O 1
ATOM 734 N N . THR A 1 92 ? -12.487 4.272 26.652 1.00 67.62 92 THR A N 1
ATOM 735 C CA . THR A 1 92 ? -11.937 2.916 26.565 1.00 67.62 92 THR A CA 1
ATOM 736 C C . THR A 1 92 ? -10.672 2.933 25.722 1.00 67.62 92 THR A C 1
ATOM 738 O O . THR A 1 92 ? -10.533 3.748 24.810 1.00 67.62 92 THR A O 1
ATOM 741 N N . ASP A 1 93 ? -9.740 2.039 26.037 1.00 71.00 93 ASP A N 1
ATOM 742 C CA . ASP A 1 93 ? -8.540 1.843 25.233 1.00 71.00 93 ASP A CA 1
ATOM 743 C C . ASP A 1 93 ? -8.920 1.335 23.839 1.00 71.00 93 ASP A C 1
ATOM 745 O O . ASP A 1 93 ? -9.760 0.444 23.694 1.00 71.00 93 ASP A O 1
ATOM 749 N N . VAL A 1 94 ? -8.314 1.910 22.801 1.00 75.75 94 VAL A N 1
ATOM 750 C CA . VAL A 1 94 ? -8.534 1.461 21.427 1.00 75.75 94 VAL A CA 1
ATOM 751 C C . VAL A 1 94 ? -7.383 0.555 21.033 1.00 75.75 94 VAL A C 1
ATOM 753 O O . VAL A 1 94 ? -6.227 0.969 20.998 1.00 75.75 94 VAL A O 1
ATOM 756 N N . GLU A 1 95 ? -7.708 -0.692 20.715 1.00 80.88 95 GLU A N 1
ATOM 757 C CA . GLU A 1 95 ? -6.740 -1.683 20.269 1.00 80.88 95 GLU A CA 1
ATOM 758 C C . GLU A 1 95 ? -7.205 -2.256 18.939 1.00 80.88 95 GLU A C 1
ATOM 760 O O . GLU A 1 95 ? -8.258 -2.893 18.840 1.00 80.88 95 GLU A O 1
ATOM 765 N N . GLY A 1 96 ? -6.417 -2.019 17.897 1.00 83.56 96 GLY A N 1
ATOM 766 C CA . GLY A 1 96 ? -6.714 -2.536 16.578 1.00 83.56 96 GLY A CA 1
ATOM 767 C C . GLY A 1 96 ? -5.849 -1.943 15.484 1.00 83.56 96 GLY A C 1
ATOM 768 O O . GLY A 1 96 ? -5.043 -1.042 15.713 1.00 83.56 96 GLY A O 1
ATOM 769 N N . ARG A 1 97 ? -6.051 -2.460 14.276 1.00 89.56 97 ARG A N 1
ATOM 770 C CA . ARG A 1 97 ? -5.484 -1.949 13.030 1.00 89.56 97 ARG A CA 1
ATOM 771 C C . ARG A 1 97 ? -6.580 -1.819 11.990 1.00 89.56 97 ARG A C 1
ATOM 773 O O . ARG A 1 97 ? -7.510 -2.627 11.937 1.00 89.56 97 ARG A O 1
ATOM 780 N N . VAL A 1 98 ? -6.463 -0.807 11.143 1.00 91.44 98 VAL A N 1
ATOM 781 C CA . VAL A 1 98 ? -7.347 -0.650 9.986 1.00 91.44 98 VAL A CA 1
ATOM 782 C C . VAL A 1 98 ? -6.510 -0.728 8.725 1.00 91.44 98 VAL A C 1
ATOM 784 O O . VAL A 1 98 ? -5.570 0.043 8.537 1.00 91.44 98 VAL A O 1
ATOM 787 N N . TYR A 1 99 ? -6.873 -1.674 7.866 1.00 94.50 99 TYR A N 1
ATOM 788 C CA . TYR A 1 99 ? -6.246 -1.873 6.573 1.00 94.50 99 TYR A CA 1
ATOM 789 C C . TYR A 1 99 ? -7.060 -1.182 5.487 1.00 94.50 99 TYR A C 1
ATOM 791 O O . TYR A 1 99 ? -8.291 -1.281 5.457 1.00 94.50 99 TYR A O 1
ATOM 799 N N . ALA A 1 100 ? -6.372 -0.517 4.568 1.00 96.19 100 ALA A N 1
ATOM 800 C CA . ALA A 1 100 ? -6.973 0.162 3.433 1.00 96.19 100 ALA A CA 1
ATOM 801 C C . ALA A 1 100 ? -6.217 -0.127 2.135 1.00 96.19 100 ALA A C 1
ATOM 803 O O . ALA A 1 100 ? -5.034 -0.481 2.136 1.00 96.19 100 ALA A O 1
ATOM 804 N N . TYR A 1 101 ? -6.926 0.039 1.023 1.00 97.00 101 TYR A N 1
ATOM 805 C CA . TYR A 1 101 ? -6.332 0.133 -0.296 1.00 97.00 101 TYR A CA 1
ATOM 806 C C . TYR A 1 101 ? -5.831 1.555 -0.523 1.00 97.00 101 TYR A C 1
ATOM 808 O O . TYR A 1 101 ? -6.620 2.500 -0.522 1.00 97.00 101 TYR A O 1
ATOM 816 N N . VAL A 1 102 ? -4.524 1.682 -0.724 1.00 95.75 102 VAL A N 1
ATOM 817 C CA . VAL A 1 102 ? -3.848 2.942 -1.041 1.00 95.75 102 VAL A CA 1
ATOM 818 C C . VAL A 1 102 ? -3.166 2.830 -2.400 1.00 95.75 102 VAL A C 1
ATOM 820 O O . VAL A 1 102 ? -2.832 1.731 -2.854 1.00 95.75 102 VAL A O 1
ATOM 823 N N . TRP A 1 103 ? -2.951 3.960 -3.063 1.00 95.88 103 TRP A N 1
ATOM 824 C CA . TRP A 1 103 ? -2.374 3.996 -4.405 1.00 95.88 103 TRP A CA 1
ATOM 825 C C . TRP A 1 103 ? -1.023 4.690 -4.415 1.00 95.88 103 TRP A C 1
ATOM 827 O O . TRP A 1 103 ? -0.812 5.674 -3.708 1.00 95.88 103 TRP A O 1
ATOM 837 N N . LYS A 1 104 ? -0.097 4.166 -5.220 1.00 95.25 104 LYS A N 1
ATOM 838 C CA . LYS A 1 104 ? 1.263 4.697 -5.328 1.00 95.25 104 LYS A CA 1
ATOM 839 C C . LYS A 1 104 ? 1.777 4.545 -6.750 1.00 95.25 104 LYS A C 1
ATOM 841 O O . LYS A 1 104 ? 1.867 3.429 -7.259 1.00 95.25 104 LYS A O 1
ATOM 846 N N . ASP A 1 105 ? 2.171 5.664 -7.342 1.00 96.62 105 ASP A N 1
ATOM 847 C CA . ASP A 1 105 ? 2.876 5.681 -8.618 1.00 96.62 105 ASP A CA 1
ATOM 848 C C . ASP A 1 105 ? 4.379 5.628 -8.375 1.00 96.62 105 ASP A C 1
ATOM 850 O O . ASP A 1 105 ? 4.939 6.409 -7.602 1.00 96.62 105 ASP A O 1
ATOM 854 N N . VAL A 1 106 ? 5.040 4.686 -9.040 1.00 96.75 106 VAL A N 1
ATOM 855 C CA . VAL A 1 106 ? 6.486 4.511 -8.967 1.00 96.75 106 VAL A CA 1
ATOM 856 C C . VAL A 1 106 ? 7.071 4.675 -10.360 1.00 96.75 106 VAL A C 1
ATOM 858 O O . VAL A 1 106 ? 6.745 3.927 -11.281 1.00 96.75 106 VAL A O 1
ATOM 861 N N . ARG A 1 107 ? 7.960 5.660 -10.495 1.00 96.81 107 ARG A N 1
ATOM 862 C CA . ARG A 1 107 ? 8.739 5.921 -11.706 1.00 96.81 107 ARG A CA 1
ATOM 863 C C . ARG A 1 107 ? 10.170 5.465 -11.479 1.00 96.81 107 ARG A C 1
ATOM 865 O O . ARG A 1 107 ? 10.838 5.944 -10.565 1.00 96.81 107 ARG A O 1
ATOM 872 N N . VAL A 1 108 ? 10.640 4.562 -12.327 1.00 96.44 108 VAL A N 1
ATOM 873 C CA . VAL A 1 108 ? 12.010 4.042 -12.304 1.00 96.44 108 VAL A CA 1
ATOM 874 C C . VAL A 1 108 ? 12.659 4.236 -13.662 1.00 96.44 108 VAL A C 1
ATOM 876 O O . VAL A 1 108 ? 12.001 4.206 -14.702 1.00 96.44 108 VAL A O 1
ATOM 879 N N . THR A 1 109 ? 13.969 4.456 -13.649 1.00 95.62 109 THR A N 1
ATOM 880 C CA . THR A 1 109 ? 14.747 4.684 -14.867 1.00 95.62 109 THR A CA 1
ATOM 881 C C . THR A 1 109 ? 16.051 3.909 -14.814 1.00 95.62 109 THR A C 1
ATOM 883 O O . THR A 1 109 ? 16.610 3.689 -13.741 1.00 95.62 109 THR A O 1
ATOM 886 N N . MET A 1 110 ? 16.547 3.514 -15.981 1.00 93.75 110 MET A N 1
ATOM 887 C CA . MET A 1 110 ? 17.885 2.957 -16.147 1.00 93.75 110 MET A CA 1
ATOM 888 C C . MET A 1 110 ? 18.525 3.471 -17.439 1.00 93.75 110 MET A C 1
ATOM 890 O O . MET A 1 110 ? 17.812 3.820 -18.384 1.00 93.75 110 MET A O 1
ATOM 894 N N . PRO A 1 111 ? 19.863 3.534 -17.522 1.00 93.19 111 PRO A N 1
ATOM 895 C CA . PRO A 1 111 ? 20.528 3.793 -18.791 1.00 93.19 111 PRO A CA 1
ATOM 896 C C . PRO A 1 111 ? 20.240 2.663 -19.786 1.00 93.19 111 PRO A C 1
ATOM 898 O O . PRO A 1 111 ? 20.185 1.489 -19.415 1.00 93.19 111 PRO A O 1
ATOM 901 N N . SER A 1 112 ? 20.099 3.013 -21.064 1.00 87.44 112 SER A N 1
ATOM 902 C CA . SER A 1 112 ? 20.001 2.023 -22.132 1.00 87.44 112 SER A CA 1
ATOM 903 C C . SER A 1 112 ? 21.286 1.203 -22.184 1.00 87.44 112 SER A C 1
ATOM 905 O O . SER A 1 112 ? 22.390 1.744 -22.255 1.00 87.44 112 SER A O 1
ATOM 907 N N . ASN A 1 113 ? 21.142 -0.116 -22.161 1.00 88.44 113 ASN A N 1
ATOM 908 C CA . ASN A 1 113 ? 22.257 -1.052 -22.180 1.00 88.44 113 ASN A CA 1
ATOM 909 C C . ASN A 1 113 ? 22.060 -2.098 -23.288 1.00 88.44 113 ASN A C 1
ATOM 911 O O . ASN A 1 113 ? 21.056 -2.099 -23.997 1.00 88.44 113 ASN A O 1
ATOM 915 N N . ARG A 1 114 ? 23.045 -2.984 -23.461 1.00 89.25 114 ARG A N 1
ATOM 916 C CA . ARG A 1 114 ? 22.992 -4.059 -24.467 1.00 89.25 114 ARG A CA 1
ATOM 917 C C . ARG A 1 114 ? 22.168 -5.272 -24.020 1.00 89.25 114 ARG A C 1
ATOM 919 O O . ARG A 1 114 ? 22.148 -6.270 -24.735 1.00 89.25 114 ARG A O 1
ATOM 926 N N . LEU A 1 115 ? 21.543 -5.229 -22.838 1.00 90.75 115 LEU A N 1
ATOM 927 C CA . LEU A 1 115 ? 20.719 -6.340 -22.376 1.00 90.75 115 LEU A CA 1
ATOM 928 C C . LEU A 1 115 ? 19.471 -6.476 -23.263 1.00 90.75 115 LEU A C 1
ATOM 930 O O . LEU A 1 115 ? 18.981 -5.487 -23.809 1.00 90.75 115 LEU A O 1
ATOM 934 N N . PRO A 1 116 ? 18.916 -7.689 -23.395 1.00 93.06 116 PRO A N 1
ATOM 935 C CA . PRO A 1 116 ? 17.604 -7.884 -23.992 1.00 93.06 116 PRO A CA 1
ATOM 936 C C . PRO A 1 116 ? 16.526 -7.043 -23.297 1.00 93.06 116 PRO A C 1
ATOM 938 O O . PRO A 1 116 ? 16.509 -6.922 -22.070 1.00 93.06 116 PRO A O 1
ATOM 941 N N . LYS A 1 117 ? 15.565 -6.537 -24.079 1.00 91.31 117 LYS A N 1
ATOM 942 C CA . LYS A 1 117 ? 14.437 -5.721 -23.591 1.00 91.31 117 LYS A CA 1
ATOM 943 C C . LYS A 1 117 ? 13.646 -6.398 -22.463 1.00 91.31 117 LYS A C 1
ATOM 945 O O . LYS A 1 117 ? 13.162 -5.717 -21.566 1.00 91.31 117 LYS A O 1
ATOM 950 N N . SER A 1 118 ? 13.538 -7.727 -22.484 1.00 92.19 118 SER A N 1
ATOM 951 C CA . SER A 1 118 ? 12.890 -8.517 -21.429 1.00 92.19 118 SER A CA 1
ATOM 952 C C . SER A 1 118 ? 13.613 -8.429 -20.083 1.00 92.19 118 SER A C 1
ATOM 954 O O . SER A 1 118 ? 12.953 -8.308 -19.055 1.00 92.19 118 SER A O 1
ATOM 956 N N . LEU A 1 119 ? 14.951 -8.443 -20.081 1.00 93.94 119 LEU A N 1
ATOM 957 C CA . LEU A 1 119 ? 15.742 -8.290 -18.858 1.00 93.94 119 LEU A CA 1
ATOM 958 C C . LEU A 1 119 ? 15.685 -6.851 -18.344 1.00 93.94 119 LEU A C 1
ATOM 960 O O . LEU A 1 119 ? 15.431 -6.649 -17.167 1.00 93.94 119 LEU A O 1
ATOM 964 N N . GLN A 1 120 ? 15.800 -5.859 -19.232 1.00 93.81 120 GLN A N 1
ATOM 965 C CA . GLN A 1 120 ? 15.644 -4.441 -18.866 1.00 93.81 120 GLN A CA 1
ATOM 966 C C . GLN A 1 120 ? 14.280 -4.165 -18.218 1.00 93.81 120 GLN A C 1
ATOM 968 O O . GLN A 1 120 ? 14.182 -3.462 -17.215 1.00 93.81 120 GLN A O 1
ATOM 973 N N . PHE A 1 121 ? 13.221 -4.744 -18.788 1.00 94.50 121 PHE A N 1
ATOM 974 C CA . PHE A 1 121 ? 11.879 -4.674 -18.229 1.00 94.50 121 PHE A CA 1
ATOM 975 C C . PHE A 1 121 ? 11.820 -5.305 -16.835 1.00 94.50 121 PHE A C 1
ATOM 977 O O . PHE A 1 121 ? 11.305 -4.687 -15.908 1.00 94.50 121 PHE A O 1
ATOM 984 N N . PHE A 1 122 ? 12.356 -6.517 -16.675 1.00 95.50 122 PHE A N 1
ATOM 985 C CA . PHE A 1 122 ? 12.342 -7.218 -15.394 1.00 95.50 122 PHE A CA 1
ATOM 986 C C . PHE A 1 122 ? 13.132 -6.467 -14.314 1.00 95.50 122 PHE A C 1
ATOM 988 O O . PHE A 1 122 ? 12.639 -6.325 -13.199 1.00 95.50 122 PHE A O 1
ATOM 995 N N . ASP A 1 123 ? 14.302 -5.930 -14.653 1.00 94.56 123 ASP A N 1
ATOM 996 C CA . ASP A 1 123 ? 15.145 -5.159 -13.739 1.00 94.56 123 ASP A CA 1
ATOM 997 C C . ASP A 1 123 ? 14.421 -3.904 -13.228 1.00 94.56 123 ASP A C 1
ATOM 999 O O . ASP A 1 123 ? 14.363 -3.668 -12.019 1.00 94.56 123 ASP A O 1
ATOM 1003 N N . LEU A 1 124 ? 13.802 -3.126 -14.128 1.00 95.75 124 LEU A N 1
ATOM 1004 C CA . LEU A 1 124 ? 12.988 -1.973 -13.728 1.00 95.75 124 LEU A CA 1
ATOM 1005 C C . LEU A 1 124 ? 11.784 -2.397 -12.887 1.00 95.75 124 LEU A C 1
ATOM 1007 O O . LEU A 1 124 ? 11.479 -1.744 -11.892 1.00 95.75 124 LEU A O 1
ATOM 1011 N N . LEU A 1 125 ? 11.121 -3.498 -13.243 1.00 95.94 125 LEU A N 1
ATOM 1012 C CA . LEU A 1 125 ? 9.969 -3.989 -12.494 1.00 95.94 125 LEU A CA 1
ATOM 1013 C C . LEU A 1 125 ? 10.351 -4.400 -11.066 1.00 95.94 125 LEU A C 1
ATOM 1015 O O . LEU A 1 125 ? 9.634 -4.077 -10.120 1.00 95.94 125 LEU A O 1
ATOM 1019 N N . MET A 1 126 ? 11.483 -5.088 -10.888 1.00 96.38 126 MET A N 1
ATOM 1020 C CA . MET A 1 126 ? 11.980 -5.454 -9.559 1.00 96.38 126 MET A CA 1
ATOM 1021 C C . MET A 1 126 ? 12.331 -4.217 -8.732 1.00 96.38 126 MET A C 1
ATOM 1023 O O . MET A 1 126 ? 11.996 -4.165 -7.548 1.00 96.38 126 MET A O 1
ATOM 1027 N N . GLU A 1 127 ? 12.943 -3.203 -9.345 1.00 96.06 127 GLU A N 1
ATOM 1028 C CA . GLU A 1 127 ? 13.251 -1.953 -8.650 1.00 96.06 127 GLU A CA 1
ATOM 1029 C C . GLU A 1 127 ? 11.980 -1.181 -8.271 1.00 96.06 127 GLU A C 1
ATOM 1031 O O . GLU A 1 127 ? 11.859 -0.701 -7.142 1.00 96.06 127 GLU A O 1
ATOM 1036 N N . ALA A 1 128 ? 10.985 -1.129 -9.162 1.00 96.56 128 ALA A N 1
ATOM 1037 C CA . ALA A 1 128 ? 9.697 -0.508 -8.875 1.00 96.56 128 ALA A CA 1
ATOM 1038 C C . ALA A 1 128 ? 8.990 -1.199 -7.699 1.00 96.56 128 ALA A C 1
ATOM 1040 O O . ALA A 1 128 ? 8.530 -0.523 -6.776 1.00 96.56 128 ALA A O 1
ATOM 1041 N N . ARG A 1 129 ? 8.992 -2.540 -7.667 1.00 95.94 129 ARG A N 1
ATOM 1042 C CA . ARG A 1 129 ? 8.459 -3.328 -6.543 1.00 95.94 129 ARG A CA 1
ATOM 1043 C C . ARG A 1 129 ? 9.198 -3.039 -5.246 1.00 95.94 129 ARG A C 1
ATOM 1045 O O . ARG A 1 129 ? 8.549 -2.816 -4.229 1.00 95.94 129 ARG A O 1
ATOM 1052 N N . ARG A 1 130 ? 10.533 -2.987 -5.284 1.00 94.31 130 ARG A N 1
ATOM 1053 C CA . ARG A 1 130 ? 11.368 -2.676 -4.115 1.00 94.31 130 ARG A CA 1
ATOM 1054 C C . ARG A 1 130 ? 11.025 -1.306 -3.527 1.00 94.31 130 ARG A C 1
ATOM 1056 O O . ARG A 1 130 ? 10.931 -1.172 -2.310 1.00 94.31 130 ARG A O 1
ATOM 1063 N N . ILE A 1 131 ? 10.825 -0.296 -4.377 1.00 94.81 131 ILE A N 1
ATOM 1064 C CA . ILE A 1 131 ? 10.419 1.056 -3.959 1.00 94.81 131 ILE A CA 1
ATOM 1065 C C . ILE A 1 131 ? 8.978 1.061 -3.434 1.00 94.81 131 ILE A C 1
ATOM 1067 O O . ILE A 1 131 ? 8.680 1.733 -2.441 1.00 94.81 131 ILE A O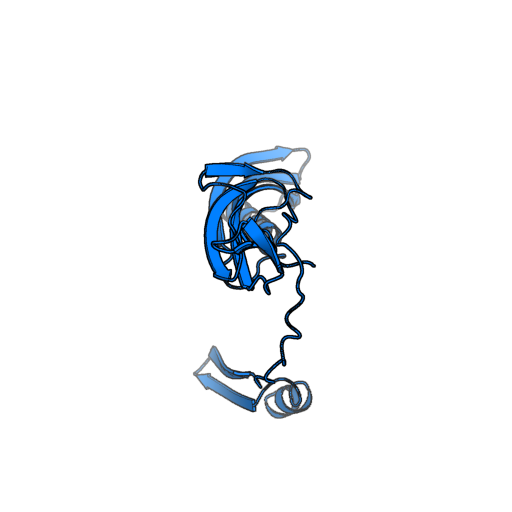 1
ATOM 1071 N N . ALA A 1 132 ? 8.073 0.321 -4.079 1.00 93.50 132 ALA A N 1
ATOM 1072 C CA . ALA A 1 132 ? 6.682 0.208 -3.658 1.00 93.50 132 ALA A CA 1
ATOM 1073 C C . ALA A 1 132 ? 6.560 -0.420 -2.264 1.00 93.50 132 ALA A C 1
ATOM 1075 O O . ALA A 1 132 ? 5.767 0.075 -1.469 1.00 93.50 132 ALA A O 1
ATOM 1076 N N . SER A 1 133 ? 7.382 -1.432 -1.962 1.00 92.50 133 SER A N 1
ATOM 1077 C CA . SER A 1 133 ? 7.363 -2.193 -0.709 1.00 92.50 133 SER A CA 1
ATOM 1078 C C . SER A 1 133 ? 8.318 -1.688 0.376 1.00 92.50 133 SER A C 1
ATOM 1080 O O . SER A 1 133 ? 8.452 -2.336 1.412 1.00 92.50 133 SER A O 1
ATOM 1082 N N . LEU A 1 134 ? 9.030 -0.580 0.150 1.00 90.69 134 LEU A N 1
ATOM 1083 C CA . LEU A 1 134 ? 10.080 -0.103 1.059 1.00 90.69 134 LEU A CA 1
ATOM 1084 C C . LEU A 1 134 ? 9.546 0.238 2.458 1.00 90.69 134 LEU A C 1
ATOM 1086 O O . LEU A 1 134 ? 10.268 0.141 3.445 1.00 90.69 134 LEU A O 1
ATOM 1090 N N . ASP A 1 135 ? 8.279 0.636 2.526 1.00 86.75 135 ASP A N 1
ATOM 1091 C CA . ASP A 1 135 ? 7.588 1.091 3.724 1.00 86.75 135 ASP A CA 1
ATOM 1092 C C . ASP A 1 135 ? 6.528 0.106 4.245 1.00 86.75 135 ASP A C 1
ATOM 1094 O O . ASP A 1 135 ? 5.663 0.497 5.031 1.00 86.75 135 ASP A O 1
ATOM 1098 N N . PHE A 1 136 ? 6.589 -1.156 3.809 1.00 89.69 136 PHE A N 1
ATOM 1099 C CA . PHE A 1 136 ? 5.660 -2.199 4.239 1.00 89.69 136 PHE A CA 1
ATOM 1100 C C . PHE A 1 136 ? 5.921 -2.652 5.675 1.00 89.69 136 PHE A C 1
ATOM 1102 O O . PHE A 1 136 ? 7.056 -2.868 6.105 1.00 89.69 136 PHE A O 1
ATOM 1109 N N . ARG A 1 137 ? 4.829 -2.862 6.399 1.00 84.38 137 ARG A N 1
ATOM 1110 C CA . ARG A 1 137 ? 4.764 -3.503 7.708 1.00 84.38 137 ARG A CA 1
ATOM 1111 C C . ARG A 1 137 ? 4.274 -4.942 7.581 1.00 84.38 137 ARG A C 1
ATOM 1113 O O . ARG A 1 137 ? 3.907 -5.423 6.511 1.00 84.38 137 ARG A O 1
ATOM 1120 N N . ILE A 1 138 ? 4.258 -5.641 8.714 1.00 80.69 138 ILE A N 1
ATOM 1121 C CA . ILE A 1 138 ? 3.702 -6.992 8.810 1.00 80.69 138 ILE A CA 1
ATOM 1122 C C . ILE A 1 138 ? 2.220 -6.950 8.409 1.00 80.69 138 ILE A C 1
ATOM 1124 O O . ILE A 1 138 ? 1.418 -6.277 9.057 1.00 80.69 138 ILE A O 1
ATOM 1128 N N . GLY A 1 139 ? 1.880 -7.691 7.354 1.00 83.44 139 GLY A N 1
ATOM 1129 C CA . GLY A 1 139 ? 0.528 -7.773 6.791 1.00 83.44 139 GLY A CA 1
ATOM 1130 C C . GLY A 1 139 ? 0.304 -6.903 5.550 1.00 83.44 139 GLY A C 1
ATOM 1131 O O . GLY A 1 139 ? -0.659 -7.145 4.820 1.00 83.44 139 GLY A O 1
ATOM 1132 N N . ASP A 1 140 ? 1.198 -5.954 5.265 1.00 92.12 140 ASP A N 1
ATOM 1133 C CA . ASP A 1 140 ? 1.104 -5.132 4.060 1.00 92.12 140 ASP A CA 1
ATOM 1134 C C . ASP A 1 140 ? 1.481 -5.948 2.819 1.00 92.12 140 ASP A C 1
ATOM 1136 O O . ASP A 1 140 ? 2.361 -6.816 2.848 1.00 92.12 140 ASP A O 1
ATOM 1140 N N . LYS A 1 141 ? 0.810 -5.672 1.700 1.00 94.00 141 LYS A N 1
ATOM 1141 C CA . LYS A 1 141 ? 1.045 -6.379 0.437 1.00 94.00 141 LYS A CA 1
ATOM 1142 C C . LYS A 1 141 ? 0.715 -5.518 -0.772 1.00 94.00 141 LYS A C 1
ATOM 1144 O O . LYS A 1 141 ? -0.153 -4.647 -0.734 1.00 94.00 141 LYS A O 1
ATOM 1149 N N . ILE A 1 142 ? 1.355 -5.831 -1.894 1.00 95.19 142 ILE A N 1
ATOM 1150 C CA . ILE A 1 142 ? 0.934 -5.323 -3.199 1.00 95.19 142 ILE A CA 1
ATOM 1151 C C . ILE A 1 142 ? -0.326 -6.095 -3.598 1.00 95.19 142 ILE A C 1
ATOM 1153 O O . ILE A 1 142 ? -0.273 -7.306 -3.798 1.00 95.19 142 ILE A O 1
ATOM 1157 N N . SER A 1 143 ? -1.461 -5.403 -3.693 1.00 95.06 143 SER A N 1
ATOM 1158 C CA . SER A 1 143 ? -2.726 -6.008 -4.117 1.00 95.06 143 SER A CA 1
ATOM 1159 C C . SER A 1 143 ? -2.859 -6.046 -5.636 1.00 95.06 143 SER A C 1
ATOM 1161 O O . SER A 1 143 ? -3.425 -6.993 -6.175 1.00 95.06 143 SER A O 1
ATOM 1163 N N . LYS A 1 144 ? -2.379 -5.008 -6.329 1.00 94.94 144 LYS A N 1
ATOM 1164 C CA . LYS A 1 144 ? -2.409 -4.924 -7.791 1.00 94.94 144 LYS A CA 1
ATOM 1165 C C . LYS A 1 144 ? -1.214 -4.130 -8.304 1.00 94.94 144 LYS A C 1
ATOM 1167 O O . LYS A 1 144 ? -0.812 -3.142 -7.694 1.00 94.94 144 LYS A O 1
ATOM 1172 N N . GLU A 1 145 ? -0.687 -4.558 -9.441 1.00 96.38 145 GLU A N 1
ATOM 1173 C CA . GLU A 1 145 ? 0.406 -3.915 -10.166 1.00 96.38 145 GLU A CA 1
ATOM 1174 C C . GLU A 1 145 ? -0.067 -3.644 -11.597 1.00 96.38 145 GLU A C 1
ATOM 1176 O O . GLU A 1 145 ? -0.510 -4.568 -12.280 1.00 96.38 145 GLU A O 1
ATOM 1181 N N . ASN A 1 146 ? -0.006 -2.388 -12.044 1.00 96.50 146 ASN A N 1
ATOM 1182 C CA . ASN A 1 146 ? -0.355 -2.007 -13.411 1.00 96.50 146 ASN A CA 1
ATOM 1183 C C . ASN A 1 146 ? 0.787 -1.194 -14.015 1.00 96.50 146 ASN A C 1
ATOM 1185 O O . ASN A 1 146 ? 1.097 -0.100 -13.548 1.00 96.50 146 ASN A O 1
ATOM 1189 N N . ILE A 1 147 ? 1.406 -1.717 -15.067 1.00 95.75 147 ILE A N 1
ATOM 1190 C CA . ILE A 1 147 ? 2.450 -0.996 -15.795 1.00 95.75 147 ILE A CA 1
ATOM 1191 C C . ILE A 1 147 ? 1.762 0.003 -16.719 1.00 95.75 147 ILE A C 1
ATOM 1193 O O . ILE A 1 147 ? 1.049 -0.393 -17.639 1.00 95.75 147 ILE A O 1
ATOM 1197 N N . LEU A 1 148 ? 1.967 1.291 -16.456 1.00 95.00 148 LEU A N 1
ATOM 1198 C CA . LEU A 1 148 ? 1.385 2.371 -17.248 1.00 95.00 148 LEU A CA 1
ATOM 1199 C C . LEU A 1 148 ? 2.246 2.686 -18.469 1.00 95.00 148 LEU A C 1
ATOM 1201 O O . LEU A 1 148 ? 1.728 2.977 -19.544 1.00 95.00 148 LEU A O 1
ATOM 1205 N N . GLN A 1 149 ? 3.567 2.620 -18.303 1.00 93.50 149 GLN A N 1
ATOM 1206 C CA . GLN A 1 149 ? 4.513 2.983 -19.346 1.00 93.50 149 GLN A CA 1
ATOM 1207 C C . GLN A 1 149 ? 5.786 2.153 -19.240 1.00 93.50 149 GLN A C 1
ATOM 1209 O O . GLN A 1 149 ? 6.293 1.910 -18.146 1.00 93.50 149 GLN A O 1
ATOM 1214 N N . PHE A 1 150 ? 6.314 1.760 -20.397 1.00 94.56 150 PHE A N 1
ATOM 1215 C CA . PHE A 1 150 ? 7.665 1.237 -20.554 1.00 94.56 150 PHE A CA 1
ATOM 1216 C C . PHE A 1 150 ? 8.219 1.719 -21.897 1.00 94.56 150 PHE A C 1
ATOM 1218 O O . PHE A 1 150 ? 7.829 1.220 -22.956 1.00 94.56 150 PHE A O 1
ATOM 1225 N N . SER A 1 151 ? 9.086 2.728 -21.860 1.00 92.12 151 SER A N 1
ATOM 1226 C CA . SER A 1 151 ? 9.566 3.422 -23.058 1.00 92.12 151 SER A CA 1
ATOM 1227 C C . SER A 1 151 ? 11.049 3.741 -22.976 1.00 92.12 151 SER A C 1
ATOM 1229 O O . SER A 1 151 ? 11.608 3.896 -21.893 1.00 92.12 151 SER A O 1
ATOM 1231 N N . THR A 1 152 ? 11.668 3.894 -24.141 1.00 89.38 152 THR A N 1
ATOM 1232 C CA . THR A 1 152 ? 13.044 4.369 -24.264 1.00 89.38 152 THR A CA 1
ATOM 1233 C C . THR A 1 152 ? 13.018 5.791 -24.807 1.00 89.38 152 THR A C 1
ATOM 1235 O O . THR A 1 152 ? 12.461 6.011 -25.879 1.00 89.38 152 THR A O 1
ATOM 1238 N N . ASP A 1 153 ? 13.627 6.732 -24.091 1.00 84.06 153 ASP A N 1
ATOM 1239 C CA . ASP A 1 153 ? 13.786 8.121 -24.521 1.00 84.06 153 ASP A CA 1
ATOM 1240 C C . ASP A 1 153 ? 15.214 8.610 -24.239 1.00 84.06 153 ASP A C 1
ATOM 1242 O O . ASP A 1 153 ? 15.776 8.338 -23.178 1.00 84.06 153 ASP A O 1
ATOM 1246 N N . MET A 1 154 ? 15.829 9.291 -25.210 1.00 79.69 154 MET A N 1
ATOM 1247 C CA . MET A 1 154 ? 17.191 9.848 -25.129 1.00 79.69 154 MET A CA 1
ATOM 1248 C C . MET A 1 154 ? 18.244 8.913 -24.486 1.00 79.69 154 MET A C 1
ATOM 1250 O O . MET A 1 154 ? 19.056 9.331 -23.660 1.00 79.69 154 MET A O 1
ATOM 1254 N N . GLY A 1 155 ? 18.231 7.619 -24.830 1.00 84.31 155 GLY A N 1
ATOM 1255 C CA . GLY A 1 155 ? 19.186 6.639 -24.289 1.00 84.31 155 GLY A CA 1
ATOM 1256 C C . GLY A 1 155 ? 18.938 6.227 -22.831 1.00 84.31 155 GLY A C 1
ATOM 1257 O O . GLY A 1 155 ? 19.785 5.566 -22.231 1.00 84.31 155 GLY A O 1
ATOM 1258 N N . LYS A 1 156 ? 17.782 6.574 -22.262 1.00 91.62 156 LYS A N 1
ATOM 1259 C CA . LYS A 1 156 ? 17.283 6.087 -20.973 1.00 91.62 156 LYS A CA 1
ATOM 1260 C C . LYS A 1 156 ? 16.029 5.256 -21.192 1.00 91.62 156 LYS A C 1
ATOM 1262 O O . LYS A 1 156 ? 15.216 5.547 -22.062 1.00 91.62 156 LYS A O 1
ATOM 1267 N N . ILE A 1 157 ? 15.885 4.213 -20.395 1.00 92.75 157 ILE A N 1
ATOM 1268 C CA . ILE A 1 157 ? 14.694 3.378 -20.358 1.00 92.75 157 ILE A CA 1
ATOM 1269 C C . ILE A 1 157 ? 13.946 3.745 -19.090 1.00 92.75 157 ILE A C 1
ATOM 1271 O O . ILE A 1 157 ? 14.528 3.778 -18.006 1.00 92.75 157 ILE A O 1
ATOM 1275 N N . GLU A 1 158 ? 12.664 4.028 -19.236 1.00 94.69 158 GLU A N 1
ATOM 1276 C CA . GLU A 1 158 ? 11.788 4.425 -18.152 1.00 94.69 158 GLU A CA 1
ATOM 1277 C C . GLU A 1 158 ? 10.623 3.452 -18.024 1.00 94.69 158 GLU A C 1
ATOM 1279 O O . GLU A 1 158 ? 10.064 2.995 -19.026 1.00 94.69 158 GLU A O 1
ATOM 1284 N N . MET A 1 159 ? 10.241 3.174 -16.780 1.00 95.75 159 MET A N 1
ATOM 1285 C CA . MET A 1 159 ? 9.018 2.465 -16.450 1.00 95.75 159 MET A CA 1
ATOM 1286 C C . MET A 1 159 ? 8.230 3.230 -15.388 1.00 95.75 159 MET A C 1
ATOM 1288 O O . MET A 1 159 ? 8.787 3.668 -14.378 1.00 95.75 159 MET A O 1
ATOM 1292 N N . VAL A 1 160 ? 6.924 3.350 -15.617 1.00 97.19 160 VAL A N 1
ATOM 1293 C CA . VAL A 1 160 ? 5.963 3.882 -14.646 1.00 97.19 160 VAL A CA 1
ATOM 1294 C C . VAL A 1 160 ? 4.992 2.773 -14.282 1.00 97.19 160 VAL A C 1
ATOM 1296 O O . VAL A 1 160 ? 4.357 2.179 -15.159 1.00 97.19 160 VAL A O 1
ATOM 1299 N N . VAL A 1 161 ? 4.876 2.499 -12.987 1.00 97.25 161 VAL A N 1
ATOM 1300 C CA . VAL A 1 161 ? 4.005 1.456 -12.448 1.00 97.25 161 VAL A CA 1
ATOM 1301 C C . VAL A 1 161 ? 3.063 2.064 -11.420 1.00 97.25 161 VAL A C 1
ATOM 1303 O O . VAL A 1 161 ? 3.503 2.718 -10.475 1.00 97.25 161 VAL A O 1
ATOM 1306 N N . HIS A 1 162 ? 1.771 1.819 -11.605 1.00 97.69 162 HIS A N 1
ATOM 1307 C CA . HIS A 1 162 ? 0.722 2.175 -10.665 1.00 97.69 162 HIS A CA 1
ATOM 1308 C C . HIS A 1 162 ? 0.397 0.978 -9.775 1.00 97.69 162 HIS A C 1
ATOM 1310 O O . HIS A 1 162 ? -0.073 -0.068 -10.248 1.00 97.69 162 HIS A O 1
ATOM 1316 N N . TYR A 1 163 ? 0.631 1.141 -8.479 1.00 96.94 163 TYR A N 1
ATOM 1317 C CA . TYR A 1 163 ? 0.376 0.124 -7.474 1.00 96.94 163 TYR A CA 1
ATOM 1318 C C . TYR A 1 163 ? -0.909 0.404 -6.705 1.00 96.94 163 TYR A C 1
ATOM 1320 O O . TYR A 1 163 ? -1.137 1.518 -6.241 1.00 96.94 163 TYR A O 1
ATOM 1328 N N . THR A 1 164 ? -1.700 -0.647 -6.493 1.00 96.69 164 THR A N 1
ATOM 1329 C CA . THR A 1 164 ? -2.706 -0.694 -5.429 1.00 96.69 164 THR A CA 1
ATOM 1330 C C . THR A 1 164 ? -2.137 -1.528 -4.292 1.00 96.69 164 THR A C 1
ATOM 1332 O O . THR A 1 164 ? -1.849 -2.716 -4.461 1.00 96.69 164 THR A O 1
ATOM 1335 N N . LEU A 1 165 ? -1.953 -0.907 -3.139 1.00 96.19 165 LEU A N 1
ATOM 1336 C CA . LEU A 1 165 ? -1.334 -1.491 -1.959 1.00 96.19 165 LEU A CA 1
ATOM 1337 C C . LEU A 1 165 ? -2.413 -1.758 -0.917 1.00 96.19 165 LEU A C 1
ATOM 1339 O O . LEU A 1 165 ? -3.287 -0.927 -0.716 1.00 96.19 165 LEU A O 1
ATOM 1343 N N . TYR A 1 166 ? -2.349 -2.905 -0.256 1.00 95.69 166 TYR A N 1
ATOM 1344 C CA . TYR A 1 166 ? -3.139 -3.198 0.934 1.00 95.69 166 TYR A CA 1
ATOM 1345 C C . TYR A 1 166 ? -2.246 -2.933 2.143 1.00 95.69 166 TYR A C 1
ATOM 1347 O O . TYR A 1 166 ? -1.209 -3.591 2.274 1.00 95.69 166 TYR A O 1
ATOM 1355 N N . LYS A 1 167 ? -2.606 -1.946 2.967 1.00 94.12 167 LYS A N 1
ATOM 1356 C CA . LYS A 1 167 ? -1.705 -1.383 3.979 1.00 94.12 167 LYS A CA 1
ATOM 1357 C C . LYS A 1 167 ? -2.428 -0.980 5.259 1.00 94.12 167 LYS A C 1
ATOM 1359 O O . LYS A 1 167 ? -3.557 -0.498 5.195 1.00 94.12 167 LYS A O 1
ATOM 1364 N N . ASP A 1 168 ? -1.768 -1.143 6.405 1.00 93.38 168 ASP A N 1
ATOM 1365 C CA . ASP A 1 168 ? -2.209 -0.553 7.678 1.00 93.38 168 ASP A CA 1
ATOM 1366 C C . ASP A 1 168 ? -2.060 0.979 7.649 1.00 93.38 168 ASP A C 1
ATOM 1368 O O . ASP A 1 168 ? -0.946 1.511 7.573 1.00 93.38 168 ASP A O 1
ATOM 1372 N N . ILE A 1 169 ? -3.190 1.683 7.759 1.00 91.56 169 ILE A N 1
ATOM 1373 C CA . ILE A 1 169 ? -3.262 3.151 7.747 1.00 91.56 169 ILE A CA 1
ATOM 1374 C C . ILE A 1 169 ? -3.416 3.770 9.141 1.00 91.56 169 ILE A C 1
ATOM 1376 O O . ILE A 1 169 ? -3.678 4.959 9.237 1.00 91.56 169 ILE A O 1
ATOM 1380 N N . THR A 1 170 ? -3.278 3.009 10.224 1.00 87.12 170 THR A N 1
ATOM 1381 C CA . THR A 1 170 ? -3.521 3.493 11.599 1.00 87.12 170 THR A CA 1
ATOM 1382 C C . THR A 1 170 ? -2.270 3.622 12.445 1.00 87.12 170 THR A C 1
ATOM 1384 O O . THR A 1 170 ? -2.163 4.553 13.240 1.00 87.12 170 THR A O 1
ATOM 1387 N N . THR A 1 171 ? -1.294 2.734 12.262 1.00 80.94 171 THR A N 1
ATOM 1388 C CA . THR A 1 171 ? -0.069 2.767 13.065 1.00 80.94 171 THR A CA 1
ATOM 1389 C C . THR A 1 171 ? 0.803 3.981 12.669 1.00 80.94 171 THR A C 1
ATOM 1391 O O . THR A 1 171 ? 1.209 4.081 11.502 1.00 80.94 171 THR A O 1
ATOM 1394 N N . PRO A 1 172 ? 1.139 4.907 13.593 1.00 72.00 172 PRO A N 1
ATOM 1395 C CA . PRO A 1 172 ? 1.999 6.061 13.306 1.00 72.00 172 PRO A CA 1
ATOM 1396 C C . PRO A 1 172 ? 3.412 5.646 12.870 1.00 72.00 172 PRO A C 1
ATOM 1398 O O . PRO A 1 172 ? 3.860 4.540 13.184 1.00 72.00 172 PRO A O 1
ATOM 1401 N N . ARG A 1 173 ? 4.099 6.507 12.113 1.00 59.47 173 ARG A N 1
ATOM 1402 C CA . ARG A 1 173 ? 5.510 6.325 11.730 1.00 59.47 173 ARG A CA 1
ATOM 1403 C C . ARG A 1 173 ? 6.456 6.990 12.712 1.00 59.47 173 ARG A C 1
ATOM 1405 O O . ARG A 1 173 ? 6.102 8.087 13.192 1.00 59.47 173 ARG A O 1
#

InterPro domains:
  IPR010690 Putative stage IV sporulation YqfD [PF06898] (4-113)

Organism: NCBI:txid1263076

Radius of gyration: 22.65 Å; chains: 1; bounding box: 59×40×56 Å

pLDDT: mean 82.99, std 14.08, range [40.81, 97.69]

Sequence (173 aa):
MKAKLKKRLENDIAWLEAYQEGSRYVITYTPKEFAKLQVLKQDALIAQEDGVIAQFEVSHGSKCRRVNEFVHKGEKLVDNVLLDSKGQEAKTDVEGRVYAYVWKDVRVTMPSNRLPKSLQFFDLLMEARRIASLDFRIGDKISKENILQFSTDMGKIEMVVHYTLYKDITTPR

Secondary structure (DSSP, 8-state):
-HHHHHHHSTTTEEEEEEEEETTEEEEEEEE-----------PPEE-SS-EEEEEEEEEESEE-S-TT-EE-TT-EEEESEEE-TTS-EEE---EEEEEEEEEEEEEEEEE--SS-HHHHHHHHHHHHHHHHTTT--TT-EEEEEEEEEEEEETTEEEEEEEEEEEEE-SS--